Protein AF-W6Y5M9-F1 (afdb_monomer_lite)

Secondary structure (DSSP, 8-state):
-HHHHS--SS----PPPSSPP---GGGPSPPTT-TT--EE-SSTT-EESSTT--TTSS--S-HHHHHHHHHHHHHHHT--SHHHHHHHHHHHHHHHHHHHHHHHHHHHHHHHHHHHHHHHHHHHHHHHHHHHHHHHHHHHTT-

Structure (mmCIF, N/CA/C/O backbone):
data_AF-W6Y5M9-F1
#
_entry.id   AF-W6Y5M9-F1
#
loop_
_atom_site.group_PDB
_atom_site.id
_atom_site.type_symbol
_atom_site.label_atom_id
_atom_site.label_alt_id
_atom_site.label_comp_id
_atom_site.label_asym_id
_atom_site.label_entity_id
_atom_site.label_seq_id
_atom_site.pdbx_PDB_ins_code
_atom_site.Cartn_x
_atom_site.Cartn_y
_atom_site.Cartn_z
_atom_site.occupancy
_atom_site.B_iso_or_equiv
_atom_site.auth_seq_id
_atom_site.auth_comp_id
_atom_site.auth_asym_id
_atom_site.auth_atom_id
_atom_site.pdbx_PDB_model_num
ATOM 1 N N . MET A 1 1 ? -5.665 1.239 4.606 1.00 78.19 1 MET A N 1
ATOM 2 C CA . MET A 1 1 ? -6.953 0.790 4.037 1.00 78.19 1 MET A CA 1
ATOM 3 C C . MET A 1 1 ? -7.637 1.954 3.363 1.00 78.19 1 MET A C 1
ATOM 5 O O . MET A 1 1 ? -7.842 1.887 2.163 1.00 78.19 1 MET A O 1
ATOM 9 N N . ASP A 1 2 ? -7.905 3.025 4.111 1.00 83.44 2 ASP A N 1
ATOM 10 C CA . ASP A 1 2 ? -8.707 4.142 3.615 1.00 83.44 2 ASP A CA 1
ATOM 11 C C . ASP A 1 2 ? -8.133 4.793 2.354 1.00 83.44 2 ASP A C 1
ATOM 13 O O . ASP A 1 2 ? -8.817 4.836 1.352 1.00 83.44 2 ASP A O 1
ATOM 17 N N . LEU A 1 3 ? -6.839 5.116 2.321 1.00 85.94 3 LEU A N 1
ATOM 18 C CA . LEU A 1 3 ? -6.200 5.717 1.140 1.00 85.94 3 LEU A CA 1
ATOM 19 C C . LEU A 1 3 ? -6.255 4.854 -0.143 1.00 85.94 3 LEU A C 1
ATOM 21 O O . LEU A 1 3 ? -6.197 5.382 -1.244 1.00 85.94 3 LEU A O 1
ATOM 25 N N . ILE A 1 4 ? -6.365 3.529 -0.013 1.00 87.44 4 ILE A N 1
ATOM 26 C CA . ILE A 1 4 ? -6.480 2.611 -1.160 1.00 87.44 4 ILE A CA 1
ATOM 27 C C . ILE A 1 4 ? -7.932 2.536 -1.650 1.00 87.44 4 ILE A C 1
ATOM 29 O O . ILE A 1 4 ? -8.179 2.480 -2.852 1.00 87.44 4 ILE A O 1
ATOM 33 N N . LEU A 1 5 ? -8.885 2.486 -0.715 1.00 88.31 5 LEU A N 1
ATOM 34 C CA . LEU A 1 5 ? -10.313 2.363 -1.019 1.00 88.31 5 LEU A CA 1
ATOM 35 C C . LEU A 1 5 ? -10.941 3.703 -1.412 1.00 88.31 5 LEU A C 1
ATOM 37 O O . LEU A 1 5 ? -11.808 3.749 -2.275 1.00 88.31 5 LEU A O 1
ATOM 41 N N . ASN A 1 6 ? -10.466 4.773 -0.787 1.00 88.88 6 ASN A N 1
ATOM 42 C CA . ASN A 1 6 ? -10.925 6.148 -0.886 1.00 88.88 6 ASN A CA 1
ATOM 43 C C . ASN A 1 6 ? -9.709 7.053 -1.160 1.00 88.88 6 ASN A C 1
ATOM 45 O O . ASN A 1 6 ? -9.280 7.809 -0.282 1.00 88.88 6 ASN A O 1
ATOM 49 N N . PRO A 1 7 ? -9.082 6.945 -2.345 1.00 85.06 7 PRO A N 1
ATOM 50 C CA . PRO A 1 7 ? -7.979 7.826 -2.699 1.00 85.06 7 PRO A CA 1
ATOM 51 C C . PRO A 1 7 ? -8.452 9.289 -2.744 1.00 85.06 7 PRO A C 1
ATOM 53 O O . PRO A 1 7 ? -9.593 9.558 -3.130 1.00 85.06 7 PRO A O 1
ATOM 56 N N . PRO A 1 8 ? -7.595 10.259 -2.379 1.00 83.12 8 PRO A N 1
ATOM 57 C CA . PRO A 1 8 ? -7.953 11.668 -2.472 1.00 83.12 8 PRO A CA 1
ATOM 58 C C . PRO A 1 8 ? -8.193 12.067 -3.935 1.00 83.12 8 PRO A C 1
ATOM 60 O O . PRO A 1 8 ? -7.425 11.689 -4.819 1.00 83.12 8 PRO A O 1
ATOM 63 N N . SER A 1 9 ? -9.228 12.879 -4.182 1.00 77.81 9 SER A N 1
ATOM 64 C CA . SER A 1 9 ? -9.572 13.358 -5.533 1.00 77.81 9 SER A CA 1
ATOM 65 C C . SER A 1 9 ? -8.473 14.215 -6.170 1.00 77.81 9 SER A C 1
ATOM 67 O O . SER A 1 9 ? -8.414 14.312 -7.392 1.00 77.81 9 SER A O 1
ATOM 69 N N . ALA A 1 10 ? -7.621 14.844 -5.356 1.00 74.25 10 ALA A N 1
ATOM 70 C CA . ALA A 1 10 ? -6.454 15.584 -5.808 1.00 74.25 10 ALA A CA 1
ATOM 71 C C . ALA A 1 10 ? -5.241 15.198 -4.944 1.00 74.25 10 ALA A C 1
ATOM 73 O O . ALA A 1 10 ? -5.327 15.266 -3.712 1.00 74.25 10 ALA A O 1
ATOM 74 N N . PRO A 1 11 ? -4.111 14.785 -5.546 1.00 69.06 11 PRO A N 1
ATOM 75 C CA . PRO A 1 11 ? -2.888 14.547 -4.797 1.00 69.06 11 PRO A CA 1
ATOM 76 C C . PRO A 1 11 ? -2.401 15.861 -4.179 1.00 69.06 11 PRO A C 1
ATOM 78 O O . PRO A 1 11 ? -2.417 16.914 -4.816 1.00 69.06 11 PRO A O 1
ATOM 81 N N . SER A 1 12 ? -1.945 15.798 -2.929 1.00 71.25 12 SER A N 1
ATOM 82 C CA . SER A 1 12 ? -1.333 16.951 -2.273 1.00 71.25 12 SER A CA 1
ATOM 83 C C . SER A 1 12 ? -0.083 17.375 -3.060 1.00 71.25 12 SER A C 1
ATOM 85 O O . SER A 1 12 ? 0.755 16.522 -3.372 1.00 71.25 12 SER A O 1
ATOM 87 N N . PRO A 1 13 ? 0.081 18.653 -3.428 1.00 68.62 13 PRO A N 1
ATOM 88 C CA . PRO A 1 13 ? 1.247 19.069 -4.190 1.00 68.62 13 PRO A CA 1
ATOM 89 C C . PRO A 1 13 ? 2.492 18.935 -3.307 1.00 68.62 13 PRO A C 1
ATOM 91 O O . PRO A 1 13 ? 2.756 19.765 -2.441 1.00 68.62 13 PRO A O 1
ATOM 94 N N . ARG A 1 14 ? 3.261 17.862 -3.509 1.00 79.06 14 ARG A N 1
ATOM 95 C CA . ARG A 1 14 ? 4.578 17.682 -2.898 1.00 79.06 14 ARG A CA 1
ATOM 96 C C . ARG A 1 14 ? 5.627 17.948 -3.957 1.00 79.06 14 ARG A C 1
ATOM 98 O O . ARG A 1 14 ? 5.633 17.303 -5.002 1.00 79.06 14 ARG A O 1
ATOM 105 N N . LYS A 1 15 ? 6.503 18.917 -3.694 1.00 78.56 15 LYS A N 1
ATOM 106 C CA . LYS A 1 15 ? 7.654 19.166 -4.557 1.00 78.56 15 LYS A CA 1
ATOM 107 C C . LYS A 1 15 ? 8.654 18.026 -4.329 1.00 78.56 15 LYS A C 1
ATOM 109 O O . LYS A 1 15 ? 9.068 17.848 -3.181 1.00 78.56 15 LYS A O 1
ATOM 114 N N . PRO A 1 16 ? 9.032 17.257 -5.365 1.00 75.00 16 PRO A N 1
ATOM 115 C CA . PRO A 1 16 ? 10.087 16.264 -5.230 1.00 75.00 16 PRO A CA 1
ATOM 116 C C . PRO A 1 16 ? 11.355 16.975 -4.759 1.00 75.00 16 PRO A C 1
ATOM 118 O O . PRO A 1 16 ? 11.767 17.964 -5.375 1.00 75.00 16 PRO A O 1
ATOM 121 N N . SER A 1 17 ? 11.946 16.516 -3.657 1.00 74.69 17 SER A N 1
ATOM 122 C CA . SER A 1 17 ? 13.273 16.994 -3.278 1.00 74.69 17 SER A CA 1
ATOM 123 C C . SER A 1 17 ? 14.278 16.461 -4.295 1.00 74.69 17 SER A C 1
ATOM 125 O O . SER A 1 17 ? 14.163 15.325 -4.757 1.00 74.69 17 SER A O 1
ATOM 127 N N . GLN A 1 18 ? 15.242 17.295 -4.682 1.00 74.44 18 GLN A N 1
ATOM 128 C CA . GLN A 1 18 ? 16.393 16.818 -5.454 1.00 74.44 18 GLN A CA 1
ATOM 129 C C . GLN A 1 18 ? 17.369 16.058 -4.549 1.00 74.44 18 GLN A C 1
ATOM 131 O O . GLN A 1 18 ? 18.018 15.118 -5.003 1.00 74.44 18 GLN A O 1
ATOM 136 N N . ASP A 1 19 ? 17.394 16.409 -3.262 1.00 77.38 19 ASP A N 1
ATOM 137 C CA . ASP A 1 19 ? 18.169 15.705 -2.252 1.00 77.38 19 ASP A CA 1
ATOM 138 C C . ASP A 1 19 ? 17.497 14.384 -1.880 1.00 77.38 19 ASP A C 1
ATOM 140 O O . ASP A 1 19 ? 16.310 14.333 -1.526 1.00 77.38 19 ASP A O 1
ATOM 144 N N . ILE A 1 20 ? 18.284 13.314 -1.963 1.00 78.44 20 ILE A N 1
ATOM 145 C CA . ILE A 1 20 ? 17.884 11.964 -1.585 1.00 78.44 20 ILE A CA 1
ATOM 146 C C . ILE A 1 20 ? 18.051 11.833 -0.064 1.00 78.44 20 ILE A C 1
ATOM 148 O O . ILE A 1 20 ? 19.174 11.957 0.430 1.00 78.44 20 ILE A O 1
ATOM 152 N N . PRO A 1 21 ? 16.973 11.589 0.704 1.00 82.06 21 PRO A N 1
ATOM 153 C CA . PRO A 1 21 ? 17.075 11.512 2.154 1.00 82.06 21 PRO A CA 1
ATOM 154 C C . PRO A 1 21 ? 17.837 10.251 2.580 1.00 82.06 21 PRO A C 1
ATOM 156 O O . PRO A 1 21 ? 17.408 9.128 2.307 1.00 82.06 21 PRO A O 1
ATOM 159 N N . THR A 1 22 ? 18.934 10.427 3.318 1.00 86.56 22 THR A N 1
ATOM 160 C CA . THR A 1 22 ? 19.647 9.320 3.967 1.00 86.56 22 THR A CA 1
ATOM 161 C C . THR A 1 22 ? 18.825 8.814 5.151 1.00 86.56 22 THR A C 1
ATOM 163 O O . THR A 1 22 ? 18.756 9.460 6.195 1.00 86.56 22 THR A O 1
ATOM 166 N N . ILE A 1 23 ? 18.174 7.663 4.983 1.00 86.94 23 ILE A N 1
ATOM 167 C CA . ILE A 1 23 ? 17.312 7.043 5.998 1.00 86.94 23 ILE A CA 1
ATOM 168 C C . ILE A 1 23 ? 18.039 5.839 6.599 1.00 86.94 23 ILE A C 1
ATOM 170 O O . ILE A 1 23 ? 18.429 4.924 5.875 1.00 86.94 23 ILE A O 1
ATOM 174 N N . SER A 1 24 ? 18.195 5.817 7.925 1.00 87.38 24 SER A N 1
ATOM 175 C CA . SER A 1 24 ? 18.747 4.657 8.636 1.00 87.38 24 SER A CA 1
ATOM 176 C C . SER A 1 24 ? 17.747 3.497 8.650 1.00 87.38 24 SER A C 1
ATOM 178 O O . SER A 1 24 ? 16.545 3.711 8.814 1.00 87.38 24 SER A O 1
ATOM 180 N N . ALA A 1 25 ? 18.237 2.255 8.591 1.00 86.44 25 ALA A N 1
ATOM 181 C CA . ALA A 1 25 ? 17.401 1.061 8.742 1.00 86.44 25 ALA A CA 1
ATOM 182 C C . ALA A 1 25 ? 16.614 1.050 10.068 1.00 86.44 25 ALA A C 1
ATOM 184 O O . ALA A 1 25 ? 15.478 0.584 10.102 1.00 86.44 25 ALA A O 1
ATOM 185 N N . SER A 1 26 ? 17.172 1.630 11.138 1.00 90.31 26 SER A N 1
ATOM 186 C CA . SER A 1 26 ? 16.509 1.742 12.447 1.00 90.31 26 SER A CA 1
ATOM 187 C C . SER A 1 26 ? 15.300 2.685 12.462 1.00 90.31 26 SER A C 1
ATOM 189 O O . SER A 1 26 ? 14.517 2.654 13.405 1.00 90.31 26 SER A O 1
ATOM 191 N N . GLN A 1 27 ? 15.144 3.530 11.440 1.00 89.12 27 GLN A N 1
ATOM 192 C CA . GLN A 1 27 ? 14.031 4.475 11.318 1.00 89.12 27 GLN A CA 1
ATOM 193 C C . GLN A 1 27 ? 12.872 3.914 10.482 1.00 89.12 27 GLN A C 1
ATOM 195 O O . GLN A 1 27 ? 11.840 4.569 10.346 1.00 89.12 27 GLN A O 1
ATOM 200 N N . LEU A 1 28 ? 13.029 2.724 9.895 1.00 91.19 28 LEU A N 1
ATOM 201 C CA . LEU A 1 28 ? 11.988 2.087 9.099 1.00 91.19 28 LEU A CA 1
ATOM 202 C C . LEU A 1 28 ? 10.993 1.331 10.004 1.00 91.19 28 LEU A C 1
ATOM 204 O O . LEU A 1 28 ? 11.411 0.698 10.972 1.00 91.19 28 LEU A O 1
ATOM 208 N N . PRO A 1 29 ? 9.685 1.329 9.679 1.00 94.12 29 PRO A N 1
ATOM 209 C CA . PRO A 1 29 ? 9.058 2.006 8.545 1.00 94.12 29 PRO A CA 1
ATOM 210 C C . PRO A 1 29 ? 8.811 3.503 8.803 1.00 94.12 29 PRO A C 1
ATOM 212 O O . PRO A 1 29 ? 8.318 3.901 9.856 1.00 94.12 29 PRO A O 1
ATOM 215 N N . ILE A 1 30 ? 9.054 4.339 7.790 1.00 92.44 30 ILE A N 1
ATOM 216 C CA . ILE A 1 30 ? 8.737 5.770 7.849 1.00 92.44 30 ILE A CA 1
ATOM 217 C C . ILE A 1 30 ? 7.210 5.958 7.832 1.00 92.44 30 ILE A C 1
ATOM 219 O O . ILE A 1 30 ? 6.544 5.408 6.949 1.00 92.44 30 ILE A O 1
ATOM 223 N N . PRO A 1 31 ? 6.620 6.781 8.714 1.00 91.81 31 PRO A N 1
ATOM 224 C CA . PRO A 1 31 ? 5.186 7.074 8.685 1.00 91.81 31 PRO A CA 1
ATOM 225 C C . PRO A 1 31 ? 4.718 7.663 7.345 1.00 91.81 31 PRO A C 1
ATOM 227 O O . PRO A 1 31 ? 5.445 8.428 6.710 1.00 91.81 31 PRO A O 1
ATOM 230 N N . LEU A 1 32 ? 3.488 7.354 6.916 1.00 88.31 32 LEU A N 1
ATOM 231 C CA . LEU A 1 32 ? 2.920 7.864 5.652 1.00 88.31 32 LEU A CA 1
ATOM 232 C C . LEU A 1 32 ? 2.751 9.391 5.631 1.00 88.31 32 LEU A C 1
ATOM 234 O O . LEU A 1 32 ? 2.814 10.004 4.570 1.00 88.31 32 LEU A O 1
ATOM 238 N N . SER A 1 33 ? 2.579 10.003 6.802 1.00 87.88 33 SER A N 1
ATOM 239 C CA . SER A 1 33 ? 2.473 11.452 6.985 1.00 87.88 33 SER A CA 1
ATOM 240 C C . SER A 1 33 ? 3.820 12.183 6.943 1.00 87.88 33 SER A C 1
ATOM 242 O O . SER A 1 33 ? 3.834 13.412 6.933 1.00 87.88 33 SER A O 1
ATOM 244 N N . SER A 1 34 ? 4.949 11.464 6.908 1.00 90.19 34 SER A N 1
ATOM 245 C CA . SER A 1 34 ? 6.283 12.068 6.967 1.00 90.19 34 SER A CA 1
ATOM 246 C C . SER A 1 34 ? 6.537 13.051 5.818 1.00 90.19 34 SER A C 1
ATOM 248 O O . SER A 1 34 ? 6.149 12.818 4.669 1.00 90.19 34 SER A O 1
ATOM 250 N N . HIS A 1 35 ? 7.238 14.145 6.121 1.00 89.12 35 HIS A N 1
ATOM 251 C CA . HIS A 1 35 ? 7.683 15.142 5.142 1.00 89.12 35 HIS A CA 1
ATOM 252 C C . HIS A 1 35 ? 8.761 14.591 4.196 1.00 89.12 35 HIS A C 1
ATOM 254 O O . HIS A 1 35 ? 8.899 15.082 3.082 1.00 89.12 35 HIS A O 1
ATOM 260 N N . LEU A 1 36 ? 9.463 13.524 4.598 1.00 90.44 36 LEU A N 1
ATOM 261 C CA . LEU A 1 36 ? 10.470 12.847 3.771 1.00 90.44 36 LEU A CA 1
ATOM 262 C C . LEU A 1 36 ? 9.867 12.147 2.544 1.00 90.44 36 LEU A C 1
ATOM 264 O O . LEU A 1 36 ? 10.589 11.739 1.642 1.00 90.44 36 LEU A O 1
ATOM 268 N N . ARG A 1 37 ? 8.545 11.951 2.517 1.00 91.62 37 ARG A N 1
ATOM 269 C CA . ARG A 1 37 ? 7.837 11.307 1.410 1.00 91.62 37 ARG A CA 1
ATOM 270 C C . ARG A 1 37 ? 7.417 12.358 0.387 1.00 91.62 37 ARG A C 1
ATOM 272 O O . ARG A 1 37 ? 6.402 13.023 0.581 1.00 91.62 37 ARG A O 1
ATOM 279 N N . THR A 1 38 ? 8.188 12.520 -0.680 1.00 91.56 38 THR A N 1
ATOM 280 C CA . THR A 1 38 ? 7.992 13.569 -1.698 1.00 91.56 38 THR A CA 1
ATOM 281 C C . THR A 1 38 ? 7.736 13.019 -3.101 1.00 91.56 38 THR A C 1
ATOM 283 O O . THR A 1 38 ? 7.249 13.750 -3.960 1.00 91.56 38 THR A O 1
ATOM 286 N N . HIS A 1 39 ? 8.015 11.737 -3.344 1.00 90.75 39 HIS A N 1
ATOM 287 C CA . HIS A 1 39 ? 7.879 11.114 -4.659 1.00 90.75 39 HIS A CA 1
ATOM 288 C C . HIS A 1 39 ? 6.525 10.431 -4.819 1.00 90.75 39 HIS A C 1
ATOM 290 O O . HIS A 1 39 ? 6.020 9.828 -3.878 1.00 90.75 39 HIS A O 1
ATOM 296 N N . ASN A 1 40 ? 5.945 10.483 -6.014 1.00 89.56 40 ASN A N 1
ATOM 297 C CA . ASN A 1 40 ? 4.684 9.800 -6.289 1.00 89.56 40 ASN A CA 1
ATOM 298 C C . ASN A 1 40 ? 4.862 8.276 -6.294 1.00 89.56 40 ASN A C 1
ATOM 300 O O . ASN A 1 40 ? 5.917 7.765 -6.666 1.00 89.56 40 ASN A O 1
ATOM 304 N N . SER A 1 41 ? 3.805 7.562 -5.914 1.00 89.00 41 SER A N 1
ATOM 305 C CA . SER A 1 41 ? 3.680 6.118 -6.118 1.00 89.00 41 SER A CA 1
ATOM 306 C C . SER A 1 41 ? 2.532 5.813 -7.082 1.00 89.00 41 SER A C 1
ATOM 308 O O . SER A 1 41 ? 1.732 6.693 -7.399 1.00 89.00 41 SER A O 1
ATOM 310 N N . ALA A 1 42 ? 2.412 4.551 -7.500 1.00 85.81 42 ALA A N 1
ATOM 311 C CA . ALA A 1 42 ? 1.258 4.079 -8.267 1.00 85.81 42 ALA A CA 1
ATOM 312 C C . ALA A 1 42 ? -0.066 4.139 -7.476 1.00 85.81 42 ALA A C 1
ATOM 314 O O . ALA A 1 42 ? -1.139 4.076 -8.067 1.00 85.81 42 ALA A O 1
ATOM 315 N N . VAL A 1 43 ? -0.011 4.252 -6.143 1.00 87.44 43 VAL A N 1
ATOM 316 C CA . VAL A 1 43 ? -1.195 4.441 -5.299 1.00 87.44 43 VAL A CA 1
ATOM 317 C C . VAL A 1 43 ? -1.440 5.949 -5.129 1.00 87.44 43 VAL A C 1
ATOM 319 O O . VAL A 1 43 ? -0.597 6.638 -4.544 1.00 87.44 43 VAL A O 1
ATOM 322 N N . PRO A 1 44 ? -2.584 6.489 -5.589 1.00 85.06 44 PRO A N 1
ATOM 323 C CA . PRO A 1 44 ? -2.875 7.915 -5.468 1.00 85.06 44 PRO A CA 1
ATOM 324 C C . PRO A 1 44 ? -2.857 8.400 -4.014 1.00 85.06 44 PRO A C 1
ATOM 326 O O . PRO A 1 44 ? -3.416 7.766 -3.121 1.00 85.06 44 PRO A O 1
ATOM 329 N N . GLY A 1 45 ? -2.201 9.536 -3.770 1.00 85.88 45 GLY A N 1
ATOM 330 C CA . GLY A 1 45 ? -2.053 10.118 -2.431 1.00 85.88 45 GLY A CA 1
ATOM 331 C C . GLY A 1 45 ? -1.006 9.438 -1.538 1.00 85.88 45 GLY A C 1
ATOM 332 O O . GLY A 1 45 ? -0.701 9.963 -0.466 1.00 85.88 45 GLY A O 1
ATOM 333 N N . LEU A 1 46 ? -0.422 8.311 -1.961 1.00 89.12 46 LEU A N 1
ATOM 334 C CA . LEU A 1 46 ? 0.714 7.694 -1.284 1.00 89.12 46 LEU A CA 1
ATOM 335 C C . LEU A 1 46 ? 2.016 8.214 -1.889 1.00 89.12 46 LEU A C 1
ATOM 337 O O . LEU A 1 46 ? 2.275 8.039 -3.082 1.00 89.12 46 LEU A O 1
ATOM 341 N N . TYR A 1 47 ? 2.861 8.775 -1.027 1.00 91.75 47 TYR A N 1
ATOM 342 C CA . TYR A 1 47 ? 4.180 9.263 -1.405 1.00 91.75 47 TYR A CA 1
ATOM 343 C C . TYR A 1 47 ? 5.288 8.345 -0.887 1.00 91.75 47 TYR A C 1
ATOM 345 O O . TYR A 1 47 ? 5.243 7.825 0.235 1.00 91.75 47 TYR A O 1
ATOM 353 N N . LEU A 1 48 ? 6.310 8.172 -1.713 1.00 92.38 48 LEU A N 1
ATOM 354 C CA . LEU A 1 48 ? 7.544 7.464 -1.420 1.00 92.38 48 LEU A CA 1
ATOM 355 C C . LEU A 1 48 ? 8.633 8.452 -1.016 1.00 92.38 48 LEU A C 1
ATOM 357 O O . LEU A 1 48 ? 8.594 9.638 -1.337 1.00 92.38 48 LEU A O 1
ATOM 361 N N . THR A 1 49 ? 9.633 7.933 -0.314 1.00 92.50 49 THR A N 1
ATOM 362 C CA . THR A 1 49 ? 10.833 8.709 0.042 1.00 92.50 49 THR A CA 1
ATOM 363 C C . THR A 1 49 ? 11.838 8.808 -1.104 1.00 92.50 49 THR A C 1
ATOM 365 O O . THR A 1 49 ? 12.681 9.689 -1.091 1.00 92.50 49 THR A O 1
ATOM 368 N N . HIS A 1 50 ? 11.733 7.920 -2.097 1.00 91.31 50 HIS A N 1
ATOM 369 C CA . HIS A 1 50 ? 12.614 7.832 -3.261 1.00 91.31 50 HIS A CA 1
ATOM 370 C C . HIS A 1 50 ? 11.768 7.498 -4.496 1.00 91.31 50 HIS A C 1
ATOM 372 O O . HIS A 1 50 ? 10.744 6.825 -4.360 1.00 91.31 50 HIS A O 1
ATOM 378 N N . LYS A 1 51 ? 12.210 7.898 -5.697 1.00 88.31 51 LYS A N 1
ATOM 379 C CA . LYS A 1 51 ? 11.481 7.674 -6.966 1.00 88.31 51 LYS A CA 1
ATOM 380 C C . LYS A 1 51 ? 11.065 6.210 -7.184 1.00 88.31 51 LYS A C 1
ATOM 382 O O . LYS A 1 51 ? 9.931 5.961 -7.566 1.00 88.31 51 LYS A O 1
ATOM 387 N N . ASN A 1 52 ? 11.957 5.268 -6.873 1.00 85.94 52 ASN A N 1
ATOM 388 C CA . ASN A 1 52 ? 11.721 3.822 -6.983 1.00 85.94 52 ASN A CA 1
ATOM 389 C C . ASN A 1 52 ? 11.817 3.128 -5.611 1.00 85.94 52 ASN A C 1
ATOM 391 O O . ASN A 1 52 ? 12.238 1.980 -5.521 1.00 85.94 52 ASN A O 1
ATOM 395 N N . GLY A 1 53 ? 11.529 3.858 -4.528 1.00 90.00 53 GLY A N 1
ATOM 396 C CA . GLY A 1 53 ? 11.711 3.384 -3.155 1.00 90.00 53 GLY A CA 1
ATOM 397 C C . GLY A 1 53 ? 10.650 2.398 -2.682 1.00 90.00 53 GLY A C 1
ATOM 398 O O . GLY A 1 53 ? 9.581 2.260 -3.277 1.00 90.00 53 GLY A O 1
ATOM 399 N N . TYR A 1 54 ? 10.905 1.762 -1.540 1.00 91.12 54 TYR A N 1
ATOM 400 C CA . TYR A 1 54 ? 9.891 0.943 -0.882 1.00 91.12 54 TYR A CA 1
ATOM 401 C C . TYR A 1 54 ? 8.778 1.793 -0.264 1.00 91.12 54 TYR A C 1
ATOM 403 O O . TYR A 1 54 ? 8.988 2.920 0.200 1.00 91.12 54 TYR A O 1
ATOM 411 N N . TYR A 1 55 ? 7.580 1.210 -0.164 1.00 89.25 55 TYR A N 1
ATOM 412 C CA . TYR A 1 55 ? 6.448 1.843 0.517 1.00 89.25 55 TYR A CA 1
ATOM 413 C C . TYR A 1 55 ? 6.725 2.081 2.010 1.00 89.25 55 TYR A C 1
ATOM 415 O O . TYR A 1 55 ? 6.196 3.035 2.581 1.00 89.25 55 TYR A O 1
ATOM 423 N N . THR A 1 56 ? 7.580 1.268 2.638 1.00 91.31 56 THR A N 1
ATOM 424 C CA . THR A 1 56 ? 8.058 1.425 4.023 1.00 91.31 56 THR A CA 1
ATOM 425 C C . THR A 1 56 ? 9.041 2.585 4.194 1.00 91.31 56 THR A C 1
ATOM 427 O O . THR A 1 56 ? 9.284 3.004 5.321 1.00 91.31 56 THR A O 1
ATOM 430 N N . GLY A 1 57 ? 9.544 3.157 3.099 1.00 90.12 57 GLY A N 1
ATOM 431 C CA . GLY A 1 57 ? 10.610 4.153 3.097 1.00 90.12 57 GLY A CA 1
ATOM 432 C C . GLY A 1 57 ? 11.968 3.547 2.737 1.00 90.12 57 GLY A C 1
ATOM 433 O O . GLY A 1 57 ? 12.141 2.331 2.751 1.00 90.12 57 GLY A O 1
ATOM 434 N N . GLY A 1 58 ? 12.920 4.419 2.406 1.00 89.81 58 GLY A N 1
ATOM 435 C CA . GLY A 1 58 ? 14.255 4.032 1.961 1.00 89.81 58 GLY A CA 1
ATOM 436 C C . GLY A 1 58 ? 14.371 3.793 0.448 1.00 89.81 58 GLY A C 1
ATOM 437 O O . GLY A 1 58 ? 13.377 3.895 -0.287 1.00 89.81 58 GLY A O 1
ATOM 438 N N . PRO A 1 59 ? 15.602 3.519 -0.019 1.00 88.81 59 PRO A N 1
ATOM 439 C CA . PRO A 1 59 ? 15.884 3.224 -1.416 1.00 88.81 59 PRO A CA 1
ATOM 440 C C . PRO A 1 59 ? 15.204 1.923 -1.848 1.00 88.81 59 PRO A C 1
ATOM 442 O O . PRO A 1 59 ? 14.853 1.080 -1.026 1.00 88.81 59 PRO A O 1
ATOM 445 N N . GLY A 1 60 ? 14.989 1.790 -3.153 1.00 87.62 60 GLY A N 1
ATOM 446 C CA . GLY A 1 60 ? 14.380 0.610 -3.757 1.00 87.62 60 GLY A CA 1
ATOM 447 C C . GLY A 1 60 ? 15.294 -0.616 -3.783 1.00 87.62 60 GLY A C 1
ATOM 448 O O . GLY A 1 60 ? 16.379 -0.605 -3.196 1.00 87.62 60 GLY A O 1
ATOM 449 N N . PRO A 1 61 ? 14.879 -1.677 -4.494 1.00 89.81 61 PRO A N 1
ATOM 450 C CA . PRO A 1 61 ? 15.748 -2.811 -4.784 1.00 89.81 61 PRO A CA 1
ATOM 451 C C . PRO A 1 61 ? 17.031 -2.374 -5.504 1.00 89.81 61 PRO A C 1
ATOM 453 O O . PRO A 1 61 ? 17.070 -1.344 -6.180 1.00 89.81 61 PRO A O 1
ATOM 456 N N . SER A 1 62 ? 18.087 -3.177 -5.358 1.00 90.56 62 SER A N 1
ATOM 457 C CA . SER A 1 62 ? 19.360 -2.918 -6.035 1.00 90.56 62 SER A CA 1
ATOM 458 C C . SER A 1 62 ? 19.190 -2.950 -7.565 1.00 90.56 62 SER A C 1
ATOM 460 O O . SER A 1 62 ? 18.312 -3.666 -8.054 1.00 90.56 62 SER A O 1
ATOM 462 N N . PRO A 1 63 ? 20.037 -2.247 -8.342 1.00 90.19 63 PRO A N 1
ATOM 463 C CA . PRO A 1 63 ? 19.982 -2.297 -9.805 1.00 90.19 63 PRO A CA 1
ATOM 464 C C . PRO A 1 63 ? 20.050 -3.722 -10.370 1.00 90.19 63 PRO A C 1
ATOM 466 O O . PRO A 1 63 ? 19.343 -4.035 -11.320 1.00 90.19 63 PRO A O 1
ATOM 469 N N . HIS A 1 64 ? 20.834 -4.604 -9.739 1.00 93.44 64 HIS A N 1
ATOM 470 C CA . HIS A 1 64 ? 20.911 -6.018 -1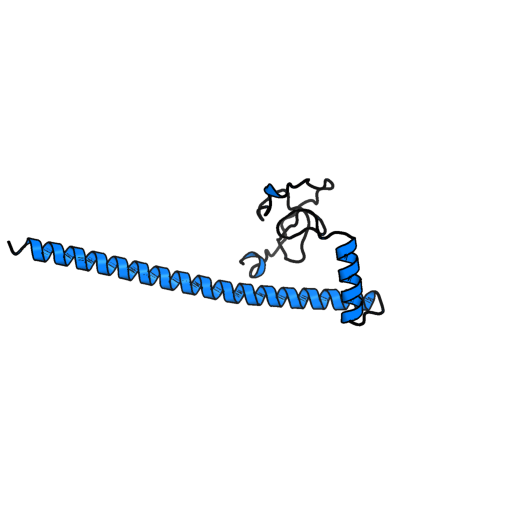0.109 1.00 93.44 64 HIS A CA 1
ATOM 471 C C . HIS A 1 64 ? 19.559 -6.720 -9.956 1.00 93.44 64 HIS A C 1
ATOM 473 O O . HIS A 1 64 ? 19.068 -7.342 -10.890 1.00 93.44 64 HIS A O 1
ATOM 479 N N . THR A 1 65 ? 18.914 -6.554 -8.800 1.00 92.69 65 THR A N 1
ATOM 480 C CA . THR A 1 65 ? 17.588 -7.129 -8.536 1.00 92.69 65 THR A CA 1
ATOM 481 C C . THR A 1 65 ? 16.525 -6.581 -9.491 1.00 92.69 65 THR A C 1
ATOM 483 O O . THR A 1 65 ? 15.608 -7.304 -9.874 1.00 92.69 65 THR A O 1
ATOM 486 N N . ILE A 1 66 ? 16.638 -5.308 -9.887 1.00 91.31 66 ILE A N 1
ATOM 487 C CA . ILE A 1 66 ? 15.754 -4.701 -10.890 1.00 91.31 66 ILE A CA 1
ATOM 488 C C . ILE A 1 66 ? 15.957 -5.373 -12.252 1.00 91.31 66 ILE A C 1
ATOM 490 O O . ILE A 1 66 ? 14.969 -5.718 -12.895 1.00 91.31 66 ILE A O 1
ATOM 494 N N . GLN A 1 67 ? 17.206 -5.595 -12.670 1.00 93.94 67 GLN A N 1
ATOM 495 C CA . GLN A 1 67 ? 17.515 -6.248 -13.943 1.00 93.94 67 GLN A CA 1
ATOM 496 C C . GLN A 1 67 ? 17.007 -7.694 -13.975 1.00 93.94 67 GLN A C 1
ATOM 498 O O . GLN A 1 67 ? 16.296 -8.067 -14.900 1.00 93.94 67 GLN A O 1
ATOM 503 N N . GLU A 1 68 ? 17.281 -8.480 -12.931 1.00 96.12 68 GLU A N 1
ATOM 504 C CA . GLU A 1 68 ? 16.796 -9.864 -12.826 1.00 96.12 68 GLU A CA 1
ATOM 505 C C . GLU A 1 68 ? 15.268 -9.944 -12.893 1.00 96.12 68 GLU A C 1
ATOM 507 O O . GLU A 1 68 ? 14.702 -10.841 -13.521 1.00 96.12 68 GLU A O 1
ATOM 512 N N . PHE A 1 69 ? 14.586 -8.999 -12.240 1.00 94.56 69 PHE A N 1
ATOM 513 C CA . PHE A 1 69 ? 13.137 -8.898 -12.315 1.00 94.56 69 PHE A CA 1
ATOM 514 C C . PHE A 1 69 ? 12.675 -8.558 -13.734 1.00 94.56 69 PHE A C 1
ATOM 516 O O . PHE A 1 69 ? 11.753 -9.206 -14.225 1.00 94.56 69 PHE A O 1
ATOM 523 N N . ALA A 1 70 ? 13.303 -7.575 -14.383 1.00 93.38 70 ALA A N 1
ATOM 524 C CA . ALA A 1 70 ? 12.953 -7.149 -15.734 1.00 93.38 70 ALA A CA 1
ATOM 525 C C . ALA A 1 70 ? 13.134 -8.286 -16.750 1.00 93.38 70 ALA A C 1
ATOM 527 O O . ALA A 1 70 ? 12.215 -8.567 -17.515 1.00 93.38 70 ALA A O 1
ATOM 528 N N . ASP A 1 71 ? 14.261 -8.998 -16.701 1.00 95.31 71 ASP A N 1
ATOM 529 C CA . ASP A 1 71 ? 14.554 -10.116 -17.603 1.00 95.31 71 ASP A CA 1
ATOM 530 C C . ASP A 1 71 ? 13.544 -11.257 -17.430 1.00 95.31 71 ASP A C 1
ATOM 532 O O . ASP A 1 71 ? 13.059 -11.839 -18.406 1.00 95.31 71 ASP A O 1
ATOM 536 N N . ARG A 1 72 ? 13.189 -11.569 -16.177 1.00 96.50 72 ARG A N 1
ATOM 537 C CA . ARG A 1 72 ? 12.156 -12.564 -15.876 1.00 96.50 72 ARG A CA 1
ATOM 538 C C . ARG A 1 72 ? 10.785 -12.106 -16.371 1.00 96.50 72 ARG A C 1
ATOM 540 O O . ARG A 1 72 ? 10.091 -12.896 -16.997 1.00 96.50 72 ARG A O 1
ATOM 547 N N . PHE A 1 73 ? 10.422 -10.849 -16.133 1.00 95.50 73 PHE A N 1
ATOM 548 C CA . PHE A 1 73 ? 9.138 -10.2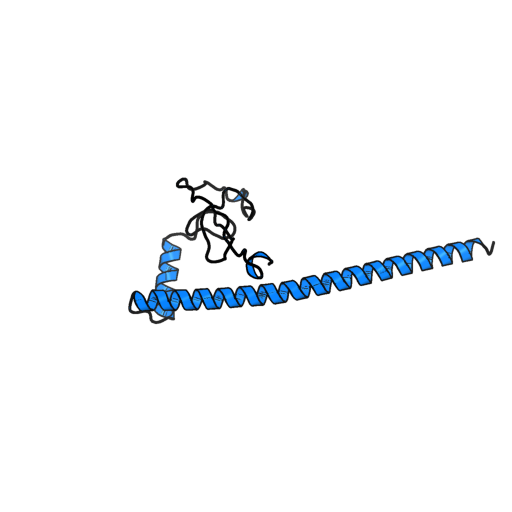82 -16.543 1.00 95.50 73 PHE A CA 1
ATOM 549 C C . PHE A 1 73 ? 8.962 -10.308 -18.068 1.00 95.50 73 PHE A C 1
ATOM 551 O O . PHE A 1 73 ? 7.929 -10.752 -18.562 1.00 95.50 73 PHE A O 1
ATOM 558 N N . ILE A 1 74 ? 9.995 -9.912 -18.819 1.00 94.88 74 ILE A N 1
ATOM 559 C CA . ILE A 1 74 ? 10.012 -9.967 -20.288 1.00 94.88 74 ILE A CA 1
ATOM 560 C C . ILE A 1 74 ? 9.799 -11.400 -20.780 1.00 94.88 74 ILE A C 1
ATOM 562 O O . ILE A 1 74 ? 8.980 -11.632 -21.668 1.00 94.88 74 ILE A O 1
ATOM 566 N N . ARG A 1 75 ? 10.493 -12.371 -20.174 1.00 95.31 75 ARG A N 1
ATOM 567 C CA . ARG A 1 75 ? 10.379 -13.787 -20.541 1.00 95.31 75 ARG A CA 1
ATOM 568 C C . ARG A 1 75 ? 9.006 -14.373 -20.216 1.00 95.31 75 ARG A C 1
ATOM 570 O O . ARG A 1 75 ? 8.455 -15.092 -21.040 1.00 95.31 75 ARG A O 1
ATOM 577 N N . GLU A 1 76 ? 8.474 -14.096 -19.028 1.00 95.06 76 GLU A N 1
ATOM 578 C CA . GLU A 1 76 ? 7.177 -14.616 -18.570 1.00 95.06 76 GLU A CA 1
ATOM 579 C C . GLU A 1 76 ? 6.016 -14.101 -19.423 1.00 95.06 76 GLU A C 1
ATOM 581 O O . GLU A 1 76 ? 5.064 -14.837 -19.674 1.00 95.06 76 GLU A O 1
ATOM 586 N N . HIS A 1 77 ? 6.113 -12.858 -19.895 1.00 92.50 77 HIS A N 1
ATOM 587 C CA . HIS A 1 77 ? 5.073 -12.217 -20.694 1.00 92.50 77 HIS A CA 1
ATOM 588 C C . HIS A 1 77 ? 5.332 -12.247 -22.208 1.00 92.50 77 HIS A C 1
ATOM 590 O O . HIS A 1 77 ? 4.497 -11.749 -22.959 1.00 92.50 77 HIS A O 1
ATOM 596 N N . GLY A 1 78 ? 6.450 -12.829 -22.660 1.00 92.50 78 GLY A N 1
ATOM 597 C CA . GLY A 1 78 ? 6.796 -12.925 -24.082 1.00 92.50 78 GLY A CA 1
ATOM 598 C C . GLY A 1 78 ? 6.903 -11.562 -24.770 1.00 92.50 78 GLY A C 1
ATOM 599 O O . GLY A 1 78 ? 6.400 -11.397 -25.874 1.00 92.50 78 GLY A O 1
ATOM 600 N N . ILE A 1 79 ? 7.489 -10.573 -24.091 1.00 93.44 79 ILE A N 1
ATOM 601 C CA . ILE A 1 79 ? 7.552 -9.188 -24.576 1.00 93.44 79 ILE A CA 1
ATOM 602 C C . ILE A 1 79 ? 8.679 -9.054 -25.604 1.00 93.44 79 ILE A C 1
ATOM 604 O O . ILE A 1 79 ? 9.837 -9.334 -25.297 1.00 93.44 79 ILE A O 1
ATOM 608 N N . GLU A 1 80 ? 8.348 -8.578 -26.803 1.00 91.38 80 GLU A N 1
ATOM 609 C CA . GLU A 1 80 ? 9.295 -8.446 -27.918 1.00 91.38 80 GLU A CA 1
ATOM 610 C C . GLU A 1 80 ? 9.627 -6.983 -28.247 1.00 91.38 80 GLU A C 1
ATOM 612 O O . GLU A 1 80 ? 10.714 -6.695 -28.749 1.00 91.38 80 GLU A O 1
ATOM 617 N N . ASP A 1 81 ? 8.727 -6.044 -27.932 1.00 93.12 81 ASP A N 1
ATOM 618 C CA . ASP A 1 81 ? 8.900 -4.620 -28.234 1.00 93.12 81 ASP A CA 1
ATOM 619 C C . ASP A 1 81 ? 8.521 -3.675 -27.077 1.00 93.12 81 ASP A C 1
ATOM 621 O O . ASP A 1 81 ? 7.861 -4.041 -26.101 1.00 93.12 81 ASP A O 1
ATOM 625 N N . ALA A 1 82 ? 8.961 -2.417 -27.187 1.00 90.12 82 ALA A N 1
ATOM 626 C CA . ALA A 1 82 ? 8.760 -1.401 -26.153 1.00 90.12 82 ALA A CA 1
ATOM 627 C C . ALA A 1 82 ? 7.284 -1.001 -25.958 1.00 90.12 82 ALA A C 1
ATOM 629 O O . ALA A 1 82 ? 6.884 -0.674 -24.842 1.00 90.12 82 ALA A O 1
ATOM 630 N N . GLY A 1 83 ? 6.465 -1.044 -27.012 1.00 90.44 83 GLY A N 1
ATOM 631 C CA . GLY A 1 83 ? 5.035 -0.743 -26.924 1.00 90.44 83 GLY A CA 1
ATOM 632 C C . GLY A 1 83 ? 4.243 -1.874 -26.267 1.00 90.44 83 GLY A C 1
ATOM 633 O O . GLY A 1 83 ? 3.305 -1.617 -25.513 1.00 90.44 83 GLY A O 1
ATOM 634 N N . GLN A 1 84 ? 4.632 -3.129 -26.501 1.00 91.44 84 GLN A N 1
ATOM 635 C CA . GLN A 1 84 ? 4.122 -4.280 -25.756 1.00 91.44 84 GLN A CA 1
ATOM 636 C C . GLN A 1 84 ? 4.478 -4.183 -24.274 1.00 91.44 84 GLN A C 1
ATOM 638 O O . GLN A 1 84 ? 3.611 -4.409 -23.431 1.00 91.44 84 GLN A O 1
ATOM 643 N N . LEU A 1 85 ? 5.720 -3.801 -23.955 1.00 92.62 85 LEU A N 1
ATOM 644 C CA . LEU A 1 85 ? 6.161 -3.637 -22.571 1.00 92.62 85 LEU A CA 1
ATOM 645 C C . LEU A 1 85 ? 5.269 -2.655 -21.809 1.00 92.62 85 LEU A C 1
ATOM 647 O O . LEU A 1 85 ? 4.793 -2.987 -20.727 1.00 92.62 85 LEU A O 1
ATOM 651 N N . GLU A 1 86 ? 5.018 -1.475 -22.378 1.00 92.62 86 GLU A N 1
ATOM 652 C CA . GLU A 1 86 ? 4.185 -0.447 -21.747 1.00 92.62 86 GLU A CA 1
ATOM 653 C C . GLU A 1 86 ? 2.775 -0.972 -21.442 1.00 92.62 86 GLU A C 1
ATOM 655 O O . GLU A 1 86 ? 2.329 -0.910 -20.297 1.00 92.62 86 GLU A O 1
ATOM 660 N N . ARG A 1 87 ? 2.117 -1.602 -22.424 1.00 92.81 87 ARG A N 1
ATOM 661 C CA . ARG A 1 87 ? 0.762 -2.159 -22.259 1.00 92.81 87 ARG A CA 1
ATOM 662 C C . ARG A 1 87 ? 0.703 -3.261 -21.205 1.00 92.81 87 ARG A C 1
ATOM 664 O O . ARG A 1 87 ? -0.177 -3.250 -20.349 1.00 92.81 87 ARG A O 1
ATOM 671 N N . VAL A 1 88 ? 1.644 -4.206 -21.247 1.00 94.94 88 VAL A N 1
ATOM 672 C CA . VAL A 1 88 ? 1.680 -5.323 -20.292 1.00 94.94 88 VAL A CA 1
ATOM 673 C C . VAL A 1 88 ? 1.948 -4.810 -18.878 1.00 94.94 88 VAL A C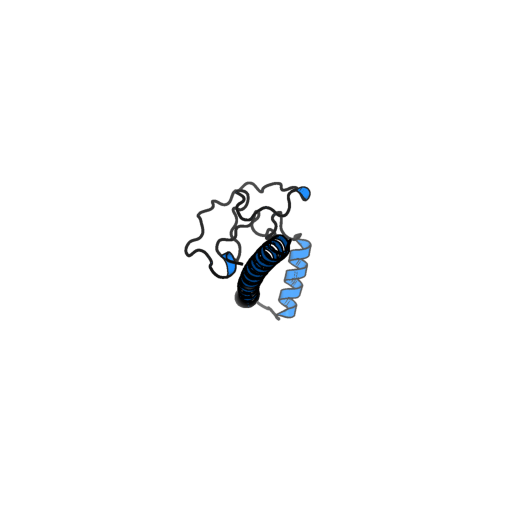 1
ATOM 675 O O . VAL A 1 88 ? 1.307 -5.260 -17.928 1.00 94.94 88 VAL A O 1
ATOM 678 N N . VAL A 1 89 ? 2.853 -3.840 -18.717 1.00 93.50 89 VAL A N 1
ATOM 679 C CA . VAL A 1 89 ? 3.113 -3.210 -17.416 1.00 93.50 89 VAL A CA 1
ATOM 680 C C . VAL A 1 89 ? 1.861 -2.507 -16.895 1.00 93.50 89 VAL A C 1
ATOM 682 O O . VAL A 1 89 ? 1.502 -2.711 -15.734 1.00 93.50 89 VAL A O 1
ATOM 685 N N . GLU A 1 90 ? 1.169 -1.724 -17.724 1.00 92.69 90 GLU A N 1
ATOM 686 C CA . GLU A 1 90 ? -0.079 -1.059 -17.335 1.00 92.69 90 GLU A CA 1
ATOM 687 C C . GLU A 1 90 ? -1.160 -2.057 -16.902 1.00 92.69 90 GLU A C 1
ATOM 689 O O . GLU A 1 90 ? -1.792 -1.872 -15.858 1.00 92.69 90 GLU A O 1
ATOM 694 N N . ASP A 1 91 ? -1.338 -3.144 -17.652 1.00 94.69 91 ASP A N 1
ATOM 695 C CA . ASP A 1 91 ? -2.312 -4.191 -17.347 1.00 94.69 91 ASP A CA 1
ATOM 696 C C . ASP A 1 91 ? -1.989 -4.917 -16.036 1.00 94.69 91 ASP A C 1
ATOM 698 O O . ASP A 1 91 ? -2.873 -5.117 -15.195 1.00 94.69 91 ASP A O 1
ATOM 702 N N . VAL A 1 92 ? -0.717 -5.262 -15.812 1.00 94.69 92 VAL A N 1
ATOM 703 C CA . VAL A 1 92 ? -0.265 -5.898 -14.567 1.00 94.69 92 VAL A CA 1
ATOM 704 C C . VAL A 1 92 ? -0.445 -4.952 -13.383 1.00 94.69 92 VAL A C 1
ATOM 706 O O . VAL A 1 92 ? -0.964 -5.363 -12.342 1.00 94.69 92 VAL A O 1
ATOM 709 N N . VAL A 1 93 ? -0.071 -3.677 -13.520 1.00 91.69 93 VAL A N 1
ATOM 710 C CA . VAL A 1 93 ? -0.255 -2.673 -12.461 1.00 91.69 93 VAL A CA 1
ATOM 711 C C . VAL A 1 93 ? -1.738 -2.488 -12.145 1.00 91.69 93 VAL A C 1
ATOM 713 O O . VAL A 1 93 ? -2.105 -2.466 -10.966 1.00 91.69 93 VAL A O 1
ATOM 716 N N . ARG A 1 94 ? -2.604 -2.418 -13.164 1.00 93.31 94 ARG A N 1
ATOM 717 C CA . ARG A 1 94 ? -4.060 -2.327 -12.992 1.00 93.31 94 ARG A CA 1
ATOM 718 C C . ARG A 1 94 ? -4.606 -3.539 -12.241 1.00 93.31 94 ARG A C 1
ATOM 720 O O . ARG A 1 94 ? -5.262 -3.362 -11.215 1.00 93.31 94 ARG A O 1
ATOM 727 N N . SER A 1 95 ? -4.261 -4.748 -12.683 1.00 95.19 95 SER A N 1
ATOM 728 C CA . SER A 1 95 ? -4.681 -6.000 -12.042 1.00 95.19 95 SER A CA 1
ATOM 729 C C . SER A 1 95 ? -4.235 -6.071 -10.578 1.00 95.19 95 SER A C 1
ATOM 731 O O . SER A 1 95 ? -5.022 -6.387 -9.683 1.00 95.19 95 SER A O 1
ATOM 733 N N . LYS A 1 96 ? -2.985 -5.690 -10.290 1.00 93.50 96 LYS A N 1
ATOM 734 C CA . LYS A 1 96 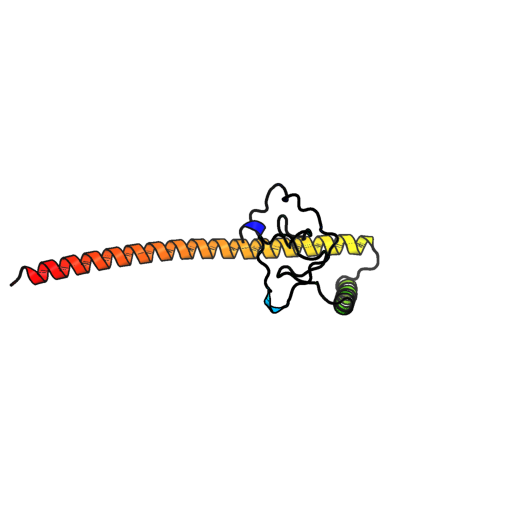? -2.474 -5.656 -8.915 1.00 93.50 96 LYS A CA 1
ATOM 735 C C . LYS A 1 96 ? -3.153 -4.595 -8.060 1.00 93.50 96 LYS A C 1
ATOM 737 O O . LYS A 1 96 ? -3.374 -4.827 -6.872 1.00 93.50 96 LYS A O 1
ATOM 742 N N . MET A 1 97 ? -3.525 -3.457 -8.635 1.00 91.81 97 MET A N 1
ATOM 743 C CA . MET A 1 97 ? -4.274 -2.432 -7.915 1.00 91.81 97 MET A CA 1
ATOM 744 C C . MET A 1 97 ? -5.681 -2.913 -7.538 1.00 91.81 97 MET A C 1
ATOM 746 O O . MET A 1 97 ? -6.138 -2.660 -6.423 1.00 91.81 97 MET A O 1
ATOM 750 N N . GLU A 1 98 ? -6.357 -3.627 -8.437 1.00 94.00 98 GLU A N 1
ATOM 751 C CA . GLU A 1 98 ? -7.665 -4.237 -8.173 1.00 94.00 98 GLU A CA 1
ATOM 752 C C . GLU A 1 98 ? -7.587 -5.287 -7.062 1.00 94.00 98 GLU A C 1
ATOM 754 O O . GLU A 1 98 ? -8.356 -5.218 -6.102 1.00 94.00 98 GLU A O 1
ATOM 759 N N . GLU A 1 99 ? -6.591 -6.177 -7.116 1.00 95.50 99 GLU A N 1
ATOM 760 C CA . GLU A 1 99 ? -6.340 -7.183 -6.077 1.00 95.50 99 GLU A CA 1
ATOM 761 C C . GLU A 1 99 ? -6.157 -6.532 -4.693 1.00 95.50 99 GLU A C 1
ATOM 763 O O . GLU A 1 99 ? -6.711 -6.975 -3.680 1.00 95.50 99 GLU A O 1
ATOM 768 N N . VAL A 1 100 ? -5.396 -5.436 -4.631 1.00 92.94 100 VAL A N 1
ATOM 769 C CA . VAL A 1 100 ? -5.174 -4.696 -3.385 1.00 92.94 100 VAL A CA 1
ATOM 770 C C . VAL A 1 100 ? -6.465 -4.028 -2.898 1.00 92.94 100 VAL A C 1
ATOM 772 O O . VAL A 1 100 ? -6.754 -4.086 -1.699 1.00 92.94 100 VAL A O 1
ATOM 775 N N . LYS A 1 101 ? -7.267 -3.433 -3.790 1.00 92.94 101 LYS A N 1
ATOM 776 C CA . LYS A 1 101 ? -8.570 -2.844 -3.436 1.00 92.94 101 LYS A CA 1
ATOM 777 C C . LYS A 1 101 ? -9.524 -3.889 -2.866 1.00 92.94 101 LYS A C 1
ATOM 779 O O . LYS A 1 101 ? -10.097 -3.655 -1.804 1.00 92.94 101 LYS A O 1
ATOM 784 N N . GLU A 1 102 ? -9.637 -5.052 -3.501 1.00 95.50 102 GLU A N 1
ATOM 785 C CA . GLU A 1 102 ? -10.490 -6.146 -3.031 1.00 95.50 102 GLU A CA 1
ATOM 786 C C . GLU A 1 102 ? -10.080 -6.605 -1.623 1.00 95.50 102 GLU A C 1
ATOM 788 O O . GLU A 1 102 ? -10.904 -6.673 -0.704 1.00 95.50 102 GLU A O 1
ATOM 793 N N . ARG A 1 103 ? -8.778 -6.843 -1.410 1.00 95.56 103 ARG A N 1
ATOM 794 C CA . ARG A 1 103 ? -8.235 -7.231 -0.099 1.00 95.56 103 ARG A CA 1
ATOM 795 C C . ARG A 1 103 ? -8.501 -6.173 0.971 1.00 95.56 103 ARG A C 1
ATOM 797 O O . ARG A 1 103 ? -8.839 -6.516 2.105 1.00 95.56 103 ARG A O 1
ATOM 804 N N . MET A 1 104 ? -8.350 -4.890 0.640 1.00 94.00 104 MET A N 1
ATOM 805 C CA . MET A 1 104 ? -8.650 -3.807 1.579 1.00 94.00 104 MET A CA 1
ATOM 806 C C . MET A 1 104 ? -10.151 -3.708 1.878 1.00 94.00 104 MET A C 1
ATOM 808 O O . MET A 1 104 ? -10.502 -3.430 3.024 1.00 94.00 104 MET A O 1
ATOM 812 N N . GLY A 1 105 ? -11.019 -3.968 0.897 1.00 95.00 105 GLY A N 1
ATOM 813 C CA . GLY A 1 105 ? -12.474 -3.993 1.066 1.00 95.00 105 GLY A CA 1
ATOM 814 C C . GLY A 1 105 ? -12.899 -5.077 2.052 1.00 95.00 105 GLY A C 1
ATOM 815 O O . GLY A 1 105 ? -13.501 -4.772 3.080 1.00 95.00 105 GLY A O 1
ATOM 816 N N . LYS A 1 106 ? -12.438 -6.314 1.828 1.00 95.75 106 LYS A N 1
ATOM 817 C CA . LYS A 1 106 ? -12.635 -7.441 2.757 1.00 95.75 106 LYS A CA 1
ATOM 818 C C . LYS A 1 106 ? -12.149 -7.109 4.169 1.00 95.75 106 LYS A C 1
ATOM 820 O O . LYS A 1 106 ? -12.829 -7.382 5.155 1.00 95.75 106 LYS A O 1
ATOM 825 N N . ARG A 1 107 ? -10.982 -6.468 4.289 1.00 95.44 107 ARG A N 1
ATOM 826 C CA . ARG A 1 107 ? -10.447 -6.056 5.594 1.00 95.44 107 ARG A CA 1
ATOM 827 C C . ARG A 1 10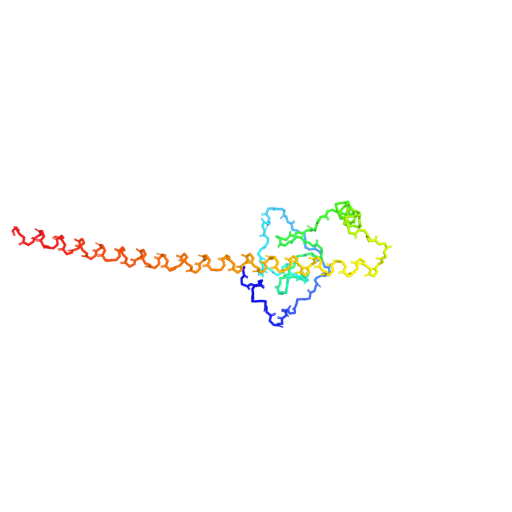7 ? -11.321 -4.997 6.273 1.00 95.44 107 ARG A C 1
ATOM 829 O O . ARG A 1 107 ? -11.499 -5.069 7.485 1.00 95.44 107 ARG A O 1
ATOM 836 N N . LYS A 1 108 ? -11.873 -4.040 5.520 1.00 95.38 108 LYS A N 1
ATOM 837 C CA . LYS A 1 108 ? -12.801 -3.029 6.048 1.00 95.38 108 LYS A CA 1
ATOM 838 C C . LYS A 1 108 ? -14.065 -3.685 6.604 1.00 95.38 108 LYS A C 1
ATOM 840 O O . LYS A 1 108 ? -14.449 -3.369 7.723 1.00 95.38 108 LYS A O 1
ATOM 845 N N . GLU A 1 109 ? -14.656 -4.629 5.878 1.00 95.44 109 GLU A N 1
ATOM 846 C CA . GLU A 1 109 ? -15.835 -5.370 6.346 1.00 95.44 109 GLU A CA 1
ATOM 847 C C . GLU A 1 109 ? -15.568 -6.123 7.651 1.00 95.44 109 GLU A C 1
ATOM 849 O O . GLU A 1 109 ? -16.368 -6.054 8.581 1.00 95.44 109 GLU A O 1
ATOM 854 N N . VAL A 1 110 ? -14.427 -6.814 7.746 1.00 96.44 110 VAL A N 1
ATOM 855 C CA . VAL A 1 110 ? -14.030 -7.522 8.972 1.00 96.44 110 VAL A CA 1
ATOM 856 C C . VAL A 1 110 ? -13.854 -6.550 10.140 1.00 96.44 110 VAL A C 1
ATOM 858 O O . VAL A 1 110 ? -14.315 -6.830 11.240 1.00 96.44 110 VAL A O 1
ATOM 861 N N . VAL A 1 111 ? -13.233 -5.390 9.915 1.00 95.44 111 VAL A N 1
ATOM 862 C CA . VAL A 1 111 ? -13.060 -4.370 10.962 1.00 95.44 111 VAL A CA 1
ATOM 863 C C . VAL A 1 111 ? -14.404 -3.830 11.451 1.00 95.44 111 VAL A C 1
ATOM 865 O O . VAL A 1 111 ? -14.582 -3.675 12.655 1.00 95.44 111 VAL A O 1
ATOM 868 N N . GLU A 1 112 ? -15.359 -3.571 10.558 1.00 95.31 112 GLU A N 1
ATOM 869 C CA . GLU A 1 112 ? -16.693 -3.112 10.965 1.00 95.31 112 GLU A CA 1
ATOM 870 C C . GLU A 1 112 ? -17.472 -4.192 11.726 1.00 95.31 112 GLU A C 1
ATOM 872 O O . GLU A 1 112 ? -18.091 -3.891 12.746 1.00 95.31 112 GLU A O 1
ATOM 877 N N . LYS A 1 113 ? -17.373 -5.462 11.311 1.00 96.44 113 LYS A N 1
ATOM 878 C CA . LYS A 1 113 ? -17.939 -6.591 12.069 1.00 96.44 113 LYS A CA 1
ATOM 879 C C . LYS A 1 113 ? -17.333 -6.691 13.467 1.00 96.44 113 LYS A C 1
ATOM 881 O O . LYS A 1 113 ? -18.071 -6.818 14.438 1.00 96.44 113 LYS A O 1
ATOM 886 N N . ASN A 1 114 ? -16.011 -6.571 13.586 1.00 96.75 114 ASN A N 1
ATOM 887 C CA . ASN A 1 114 ? -15.336 -6.612 14.883 1.00 96.75 114 ASN A CA 1
ATOM 888 C C . ASN A 1 114 ? -15.798 -5.474 15.800 1.00 96.75 114 ASN A C 1
ATOM 890 O O . ASN A 1 114 ? -16.080 -5.722 16.965 1.00 96.75 114 ASN A O 1
ATOM 894 N N . LYS A 1 115 ? -15.958 -4.252 15.273 1.00 96.38 115 LYS A N 1
ATOM 895 C CA . LYS A 1 115 ? -16.499 -3.122 16.046 1.00 96.38 115 LYS A CA 1
ATOM 896 C C . LYS A 1 115 ? -17.923 -3.375 16.541 1.00 96.38 115 LYS A C 1
ATOM 898 O O . LYS A 1 115 ? -18.255 -2.962 17.646 1.00 96.38 115 LYS A O 1
ATOM 903 N N . ALA A 1 116 ? -18.775 -4.007 15.732 1.00 96.38 116 ALA A N 1
ATOM 904 C CA . ALA A 1 116 ? -20.132 -4.357 16.151 1.00 96.38 116 ALA A CA 1
ATOM 905 C C . ALA A 1 116 ? -20.108 -5.369 17.308 1.00 96.38 116 ALA A C 1
ATOM 907 O O . ALA A 1 116 ? -20.731 -5.131 18.337 1.00 96.38 116 ALA A O 1
ATOM 908 N N . VAL A 1 117 ? -19.300 -6.426 17.181 1.00 97.31 117 VAL A N 1
ATOM 909 C CA . VAL A 1 117 ? -19.117 -7.434 18.238 1.00 97.31 117 VAL A CA 1
ATOM 910 C C . VAL A 1 117 ? -18.535 -6.817 19.515 1.00 97.31 117 VAL A C 1
ATOM 912 O O . VAL A 1 117 ? -18.978 -7.143 20.611 1.00 97.31 117 VAL A O 1
ATOM 915 N N . GLU A 1 118 ? -17.565 -5.905 19.406 1.00 96.62 118 GLU A N 1
ATOM 916 C CA . GLU A 1 118 ? -17.000 -5.201 20.566 1.00 96.62 118 GLU A CA 1
ATOM 917 C C . GLU A 1 118 ? -18.061 -4.395 21.326 1.00 96.62 118 GLU A C 1
ATOM 919 O O . GLU A 1 118 ? -18.086 -4.447 22.556 1.00 96.62 118 GLU A O 1
ATOM 924 N N . ARG A 1 119 ? -18.970 -3.717 20.612 1.00 96.50 119 ARG A N 1
ATOM 925 C CA . ARG A 1 119 ? -20.096 -2.992 21.224 1.00 96.50 119 ARG A CA 1
ATOM 926 C C . ARG A 1 119 ? -21.071 -3.937 21.922 1.00 96.50 119 ARG A C 1
ATOM 928 O O . ARG A 1 119 ? -21.415 -3.701 23.072 1.00 96.50 119 ARG A O 1
ATOM 935 N N . GLU A 1 120 ? -21.455 -5.037 21.274 1.00 95.94 120 GLU A N 1
ATOM 936 C CA . GLU A 1 120 ? -22.336 -6.044 21.884 1.00 95.94 120 GLU A CA 1
ATOM 937 C C . GLU A 1 120 ? -21.723 -6.642 23.161 1.00 95.94 120 GLU A C 1
ATOM 939 O O . GLU A 1 120 ? -22.405 -6.832 24.170 1.00 95.94 120 GLU A O 1
ATOM 944 N N . LEU A 1 121 ? -20.413 -6.907 23.152 1.00 96.81 121 LEU A N 1
ATOM 945 C CA . LEU A 1 121 ? -19.696 -7.381 24.334 1.00 96.81 121 LEU A CA 1
ATOM 946 C C . LEU A 1 121 ? -19.676 -6.339 25.458 1.00 96.81 121 LEU A C 1
ATOM 948 O O . LEU A 1 121 ? -19.740 -6.713 26.632 1.00 96.81 121 LEU A O 1
ATOM 952 N N . GLU A 1 122 ? -19.558 -5.055 25.129 1.00 96.69 1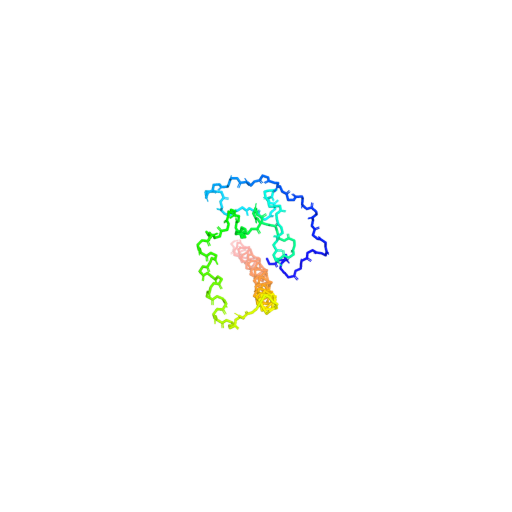22 GLU A N 1
ATOM 953 C CA . GLU A 1 122 ? -19.614 -3.964 26.103 1.00 96.69 122 GLU A CA 1
ATOM 954 C C . GLU A 1 122 ? -21.007 -3.846 26.737 1.00 96.69 122 GLU A C 1
ATOM 956 O O . GLU A 1 122 ? -21.111 -3.806 27.967 1.00 96.69 122 GLU A O 1
ATOM 961 N N . ASP A 1 123 ? -22.068 -3.924 25.933 1.00 96.12 123 ASP A N 1
ATOM 962 C CA . ASP A 1 123 ? -23.457 -3.904 26.403 1.00 96.12 123 ASP A CA 1
ATOM 963 C C . ASP A 1 123 ? -23.758 -5.087 27.337 1.00 96.12 123 ASP A C 1
ATOM 965 O O . ASP A 1 123 ? -24.284 -4.909 28.441 1.00 96.12 123 ASP A O 1
ATOM 969 N N . LEU A 1 124 ? -23.341 -6.302 26.962 1.00 95.75 124 LEU A N 1
ATOM 970 C CA . LEU A 1 124 ? -23.494 -7.495 27.802 1.00 95.75 124 LEU A CA 1
ATOM 971 C C . LEU A 1 124 ? -22.710 -7.385 29.119 1.00 95.75 124 LEU A C 1
ATOM 973 O O . LEU A 1 124 ? -23.184 -7.819 30.174 1.00 95.75 124 LEU A O 1
ATOM 977 N N . ARG A 1 125 ? -21.511 -6.787 29.094 1.00 95.56 125 ARG A N 1
ATOM 978 C CA . ARG A 1 125 ? -20.729 -6.515 30.313 1.00 95.56 125 ARG A CA 1
ATOM 979 C C . ARG A 1 125 ? -21.443 -5.515 31.215 1.00 95.56 125 ARG A C 1
ATOM 981 O O . ARG A 1 125 ? -21.474 -5.722 32.432 1.00 95.56 125 ARG A O 1
ATOM 988 N N . LEU A 1 126 ? -22.035 -4.468 30.641 1.00 95.31 126 LEU A N 1
ATOM 989 C CA . LEU A 1 126 ? -22.813 -3.482 31.383 1.00 95.31 126 LEU A CA 1
ATOM 990 C C . LEU A 1 126 ? -24.026 -4.144 32.049 1.00 95.31 126 LEU A C 1
ATOM 992 O O . LEU A 1 126 ? -24.204 -3.982 33.261 1.00 95.31 126 LEU A O 1
ATOM 996 N N . GLN A 1 127 ? -24.790 -4.945 31.298 1.00 94.44 127 GLN A N 1
ATOM 997 C CA . GLN A 1 127 ? -25.945 -5.688 31.804 1.00 94.44 127 GLN A CA 1
ATOM 998 C C . GLN A 1 127 ? -25.546 -6.602 32.968 1.00 94.44 127 GLN A C 1
ATOM 1000 O O . GLN A 1 127 ? -26.108 -6.494 34.059 1.00 94.44 127 GLN A O 1
ATOM 1005 N N . ARG A 1 128 ? -24.504 -7.424 32.792 1.00 94.25 128 ARG A N 1
ATOM 1006 C CA . ARG A 1 128 ? -23.989 -8.297 33.857 1.00 94.25 128 ARG A CA 1
ATOM 1007 C C . ARG A 1 128 ? -23.565 -7.505 35.097 1.00 94.25 128 ARG A C 1
ATOM 1009 O O . ARG A 1 128 ? -23.820 -7.931 36.222 1.00 94.25 128 ARG A O 1
ATOM 1016 N N . SER A 1 129 ? -22.933 -6.342 34.923 1.00 94.50 129 SER A N 1
ATOM 1017 C CA . SER A 1 129 ? -22.533 -5.485 36.050 1.00 94.50 129 SER A CA 1
ATOM 1018 C C . SER A 1 129 ? -23.733 -4.918 36.821 1.00 94.50 129 SER A C 1
ATOM 1020 O O . SER A 1 129 ? -23.642 -4.686 38.029 1.00 94.50 129 SER A O 1
ATOM 1022 N N . ALA A 1 130 ? -24.850 -4.666 36.134 1.00 93.12 130 ALA A N 1
ATOM 1023 C CA . ALA A 1 130 ? -26.085 -4.200 36.747 1.00 93.12 130 ALA A CA 1
ATOM 1024 C C . ALA A 1 130 ? -26.778 -5.341 37.501 1.00 93.12 130 ALA A C 1
ATOM 1026 O O . ALA A 1 130 ? -27.167 -5.154 38.653 1.00 93.12 130 ALA A O 1
ATOM 1027 N N . GLU A 1 131 ? -26.849 -6.533 36.902 1.00 92.00 131 GLU A N 1
ATOM 1028 C CA . GLU A 1 131 ? -27.390 -7.740 37.537 1.00 92.00 131 GLU A CA 1
ATOM 1029 C C . GLU A 1 131 ? -26.649 -8.074 38.838 1.00 92.00 131 GLU A C 1
ATOM 1031 O O . GLU A 1 131 ? -27.284 -8.266 39.875 1.00 92.00 131 GLU A O 1
ATOM 1036 N N . LEU A 1 132 ? -25.311 -8.052 38.824 1.00 92.62 132 LEU A N 1
ATOM 1037 C CA . LEU A 1 132 ? -24.498 -8.280 40.024 1.00 92.62 132 LEU A CA 1
ATOM 1038 C C . LEU A 1 132 ? -24.776 -7.239 41.119 1.00 92.62 132 LEU A C 1
ATOM 1040 O O . LEU A 1 132 ? -25.006 -7.609 42.270 1.00 92.62 132 LEU A O 1
ATOM 1044 N N . ARG A 1 133 ? -24.848 -5.948 40.763 1.00 89.50 133 ARG A N 1
ATOM 1045 C CA . ARG A 1 133 ? -25.182 -4.868 41.712 1.00 89.50 133 ARG A CA 1
ATOM 1046 C C . ARG A 1 133 ? -26.572 -5.037 42.331 1.00 89.50 133 ARG A C 1
ATOM 1048 O O . ARG A 1 133 ? -26.768 -4.733 43.510 1.00 89.50 133 ARG A O 1
ATOM 1055 N N . VAL A 1 134 ? -27.550 -5.506 41.555 1.00 89.69 134 VAL A N 1
ATOM 1056 C CA . VAL A 1 134 ? -28.897 -5.806 42.065 1.00 89.69 134 VAL A CA 1
ATOM 1057 C C . VAL A 1 134 ? -28.855 -7.005 43.012 1.00 89.69 134 VAL A C 1
ATOM 1059 O O . VAL A 1 134 ? -29.405 -6.914 44.110 1.00 89.69 134 VAL A O 1
ATOM 1062 N N . MET A 1 135 ? -28.171 -8.094 42.641 1.00 84.50 135 MET A N 1
ATOM 1063 C CA . MET A 1 135 ? -28.037 -9.276 43.501 1.00 84.50 135 MET A CA 1
ATOM 1064 C C . MET A 1 135 ? -27.369 -8.946 44.840 1.00 84.50 135 MET A C 1
ATOM 1066 O O . MET A 1 135 ? -27.860 -9.378 45.883 1.00 84.50 135 MET A O 1
ATOM 1070 N N . GLU A 1 136 ? -26.301 -8.145 44.840 1.00 86.50 136 GLU A N 1
ATOM 1071 C CA . GLU A 1 136 ? -25.634 -7.696 46.070 1.00 86.50 136 GLU A CA 1
ATOM 1072 C C . GLU A 1 136 ? -26.578 -6.896 46.977 1.00 86.50 136 GLU A C 1
ATOM 1074 O O . GLU A 1 136 ? -26.673 -7.179 48.174 1.00 86.50 136 GLU A O 1
ATOM 1079 N N . ARG A 1 137 ? -27.353 -5.953 46.419 1.00 81.06 137 ARG A N 1
ATOM 1080 C CA . ARG A 1 137 ? -28.349 -5.186 47.190 1.00 81.06 137 ARG A CA 1
ATOM 1081 C C . ARG A 1 137 ? -29.461 -6.061 47.764 1.00 81.06 137 ARG A C 1
ATOM 1083 O O . ARG A 1 137 ? -29.898 -5.819 48.886 1.00 81.06 137 ARG A O 1
ATOM 1090 N N . VAL A 1 138 ? -29.945 -7.051 47.012 1.00 80.81 138 VAL A N 1
ATOM 1091 C CA . VAL A 1 138 ? -30.991 -7.975 47.484 1.00 80.81 138 VAL A CA 1
ATOM 1092 C C . VAL A 1 138 ? -30.454 -8.879 48.594 1.00 80.81 138 VAL A C 1
ATOM 1094 O O . VAL A 1 138 ? -31.149 -9.108 49.582 1.00 80.81 138 VAL A O 1
ATOM 1097 N N . LYS A 1 139 ? -29.207 -9.349 48.473 1.00 78.12 139 LYS A N 1
ATOM 1098 C CA . LYS A 1 139 ? -28.550 -10.166 49.499 1.00 78.12 139 LYS A CA 1
ATOM 1099 C C . LYS A 1 139 ? -28.303 -9.375 50.791 1.00 78.12 139 LYS A C 1
ATOM 1101 O O . LYS A 1 139 ? -28.533 -9.914 51.866 1.00 78.12 139 LYS A O 1
ATOM 1106 N N . GLY A 1 140 ? -27.915 -8.101 50.692 1.00 69.12 140 GLY A N 1
ATOM 1107 C CA . GLY A 1 140 ? -27.688 -7.223 51.849 1.00 69.12 140 GLY A CA 1
ATOM 1108 C C . GLY A 1 140 ? -28.954 -6.759 52.585 1.00 69.12 140 GLY A C 1
ATOM 1109 O O . GLY A 1 140 ? -28.859 -6.356 53.734 1.00 69.12 140 GLY A O 1
ATOM 1110 N N . LYS A 1 141 ? -30.141 -6.832 51.963 1.00 59.47 141 LYS A N 1
ATOM 1111 C CA . LYS A 1 141 ? -31.433 -6.482 52.596 1.00 59.47 141 LYS A CA 1
ATOM 1112 C C . LYS A 1 141 ? -32.118 -7.641 53.335 1.00 59.47 141 LYS A C 1
ATOM 1114 O O . LYS A 1 141 ? -33.179 -7.438 53.913 1.00 59.47 141 LYS A O 1
ATOM 1119 N N . LYS A 1 142 ? -31.570 -8.857 53.260 1.00 54.34 142 LYS A N 1
ATOM 1120 C CA . LYS A 1 142 ? -32.102 -10.058 53.931 1.00 54.34 142 LYS A CA 1
ATOM 1121 C C . LYS A 1 142 ? -31.438 -10.349 55.290 1.00 54.34 142 LYS A C 1
ATOM 1123 O O . LYS A 1 142 ? -31.656 -11.434 55.824 1.00 54.34 142 LYS A O 1
ATOM 1128 N N . GLN A 1 143 ? -30.642 -9.421 55.824 1.00 44.44 143 GLN A N 1
ATOM 1129 C CA . GLN A 1 143 ? -30.080 -9.474 57.178 1.00 44.44 143 GLN A CA 1
ATOM 1130 C C . GLN A 1 143 ? -30.697 -8.395 58.056 1.00 44.44 143 GLN A C 1
ATOM 1132 O O . GLN A 1 143 ? -30.990 -7.308 57.508 1.00 44.44 143 GLN A O 1
#

Radius of gyration: 25.7 Å; chains: 1; bounding box: 53×34×85 Å

pLDDT: mean 89.15, std 8.32, range [44.44, 97.31]

Foldseek 3Di:
DCCLQPPDPDADQADDDPDQDDDDPVCWQPDQPDNCFREDDLRHNGGENDPQDDSSHDRHDDPVVVVVVVVVVCVVQVPDDPVSVVVVVVVVSVVVSVVVNVVVVVVVVVVVVVVVVVVVVVVVVVVVVVVVVVVVVVVVVVD

Organism: Cochliobolus carbonum (strain 26-R-13) (NCBI:txid930089)

Sequence (143 aa):
MDLILNPPSAPSPRKPSQDIPTISASQLPIPLSSHLRTHNSAVPGLYLTHKNGYYTGGPGPSPHTIQEFADRFIREHGIEDAGQLERVVEDVVRSKMEEVKERMGKRKEVVEKNKAVERELEDLRLQRSAELRVMERVKGKKQ